Protein AF-A0A8T5KVA3-F1 (afdb_monomer_lite)

Radius of gyration: 17.04 Å; chains: 1; bounding box: 40×23×41 Å

pLDDT: mean 88.04, std 6.68, range [54.53, 96.56]

Sequence (73 aa):
MKTKCQFCKKLSAVKQGYRKNKVGKKQKYQCLKCKKWFVEDDGFKRMRHKSKIITRAIHMHNDGLSLFQVQYH

Foldseek 3Di:
DQDQDPPPRDSQKDFDAWDDDPAGTFTWIAGPVVRDIDTDCPVQPPPNDDPVLVVVLVVCVVVPDDPVRSVVD

Secondary structure (DSSP, 8-state):
-PBPPTTT-SS-EEEEEEEEETTEEEEEEEETTT--EEE---S-TT-SS-HHHHHHHHHHHHTT--HHHHHT-

Structure (mmCIF, N/CA/C/O backbone):
data_AF-A0A8T5KVA3-F1
#
_entry.id   AF-A0A8T5KVA3-F1
#
loop_
_atom_site.group_PDB
_atom_site.id
_atom_site.type_symbol
_atom_site.label_atom_id
_atom_site.label_alt_id
_atom_site.label_comp_id
_atom_site.label_asym_id
_atom_site.label_entity_id
_atom_site.label_seq_id
_atom_site.pdbx_PDB_ins_code
_atom_site.Cartn_x
_atom_site.Cartn_y
_atom_site.Cartn_z
_atom_site.occupancy
_atom_site.B_iso_or_equiv
_atom_site.auth_seq_id
_atom_site.auth_comp_id
_atom_site.auth_asym_id
_atom_site.auth_atom_id
_atom_site.pdbx_PDB_model_num
ATOM 1 N N . MET A 1 1 ? -18.602 7.110 9.076 1.00 54.53 1 MET A N 1
ATOM 2 C CA . MET A 1 1 ? -18.119 5.751 8.726 1.00 54.53 1 MET A CA 1
ATOM 3 C C . MET A 1 1 ? -17.123 5.259 9.770 1.00 54.53 1 MET A C 1
ATOM 5 O O . MET A 1 1 ? -16.111 5.918 9.975 1.00 54.53 1 MET A O 1
ATOM 9 N N . LYS A 1 2 ? -17.410 4.137 10.445 1.00 64.31 2 LYS A N 1
ATOM 10 C CA . LYS A 1 2 ? -16.472 3.474 11.369 1.00 64.31 2 LYS A CA 1
ATOM 11 C C . LYS A 1 2 ? -15.673 2.438 10.575 1.00 64.31 2 LYS A C 1
ATOM 13 O O . LYS A 1 2 ? -16.273 1.544 9.988 1.00 64.31 2 LYS A O 1
ATOM 18 N N . THR A 1 3 ? -14.349 2.561 10.525 1.00 77.00 3 THR A N 1
ATOM 19 C CA . THR A 1 3 ? -13.493 1.595 9.818 1.00 77.00 3 THR A CA 1
ATOM 20 C C . THR A 1 3 ? -13.224 0.363 10.684 1.00 77.00 3 THR A C 1
ATOM 22 O O . THR A 1 3 ? -13.225 0.420 11.922 1.00 77.00 3 THR A O 1
ATOM 25 N N . LYS A 1 4 ? -13.015 -0.786 10.033 1.00 83.94 4 LYS A N 1
ATOM 26 C CA . LYS A 1 4 ? -12.644 -2.035 10.705 1.00 83.94 4 LYS A CA 1
ATOM 27 C C . LYS A 1 4 ? -11.197 -1.933 11.180 1.00 83.94 4 LYS A C 1
ATOM 29 O O . LYS A 1 4 ? -10.303 -1.596 10.411 1.00 83.94 4 LYS A O 1
ATOM 34 N N . CYS A 1 5 ? -10.955 -2.214 12.455 1.00 83.81 5 CYS A N 1
ATOM 35 C CA . CYS A 1 5 ? -9.597 -2.246 12.985 1.00 83.81 5 CYS A CA 1
ATOM 36 C C . CYS A 1 5 ? -8.866 -3.517 12.529 1.00 83.81 5 CYS A C 1
ATOM 38 O O . CYS A 1 5 ? -9.385 -4.614 12.720 1.00 83.81 5 CYS A O 1
ATOM 40 N N . GLN A 1 6 ? -7.638 -3.390 12.018 1.00 80.38 6 GLN A N 1
ATOM 41 C CA . GLN A 1 6 ? -6.808 -4.542 11.633 1.00 80.38 6 GLN A CA 1
ATOM 42 C C . GLN A 1 6 ? -6.432 -5.444 12.823 1.00 80.38 6 GLN A C 1
ATOM 44 O O . GLN A 1 6 ? -6.287 -6.648 12.653 1.00 80.38 6 GLN A O 1
ATOM 49 N N . PHE A 1 7 ? -6.321 -4.894 14.037 1.00 84.00 7 PHE A N 1
ATOM 50 C CA . PHE A 1 7 ? -5.891 -5.658 15.214 1.00 84.00 7 PHE A CA 1
ATOM 51 C C . PHE A 1 7 ? -7.034 -6.391 15.914 1.00 84.00 7 PHE A C 1
ATOM 53 O O . PHE A 1 7 ? -6.915 -7.566 16.229 1.00 84.00 7 PHE A O 1
ATOM 60 N N . CYS A 1 8 ? -8.143 -5.699 16.186 1.00 84.38 8 CYS A N 1
ATOM 61 C CA . CYS A 1 8 ? -9.255 -6.272 16.949 1.00 84.38 8 CYS A CA 1
ATOM 62 C C . CYS A 1 8 ? -10.455 -6.662 16.081 1.00 84.38 8 CYS A C 1
ATOM 64 O O . CYS A 1 8 ? -11.448 -7.139 16.621 1.00 84.38 8 CYS A O 1
ATOM 66 N N . LYS A 1 9 ? -10.403 -6.412 14.762 1.00 82.88 9 LYS A N 1
ATOM 67 C CA . LYS A 1 9 ? -11.459 -6.695 13.768 1.00 82.88 9 LYS A CA 1
ATOM 68 C C . LYS A 1 9 ? -12.827 -6.048 14.051 1.00 82.88 9 LYS A C 1
ATOM 70 O O . LYS A 1 9 ? -13.760 -6.251 13.281 1.00 82.88 9 LYS A O 1
ATOM 75 N N . LYS A 1 10 ? -12.947 -5.224 15.098 1.00 84.31 10 LYS A N 1
ATOM 76 C CA . LYS A 1 10 ? -14.155 -4.465 15.457 1.00 84.31 10 LYS A CA 1
ATOM 77 C C . LYS A 1 10 ? -14.234 -3.157 14.654 1.00 84.31 10 LYS A C 1
ATOM 79 O O . LYS A 1 10 ? -13.212 -2.540 14.345 1.00 84.31 10 LYS A O 1
ATOM 84 N N . LEU A 1 11 ? -15.455 -2.710 14.359 1.00 83.44 11 LEU A N 1
ATOM 85 C CA . LEU A 1 11 ? -15.775 -1.449 13.667 1.00 83.44 11 LEU A CA 1
ATOM 86 C C . LEU A 1 11 ? -15.688 -0.251 14.627 1.00 83.44 11 LEU A C 1
ATOM 88 O O . LEU A 1 11 ? -16.677 0.411 14.929 1.00 83.44 11 LEU A O 1
ATOM 92 N N . SER A 1 12 ?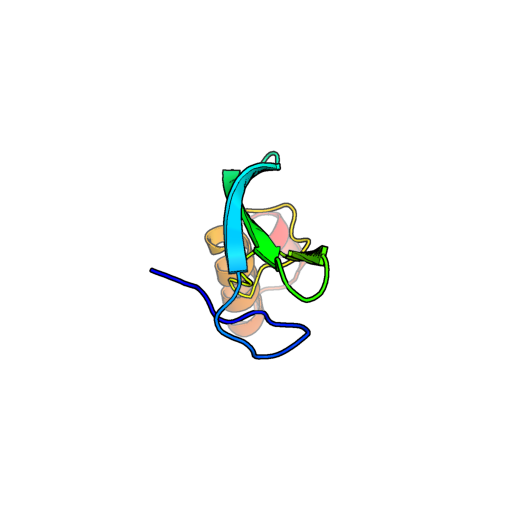 -14.504 -0.016 15.188 1.00 85.12 12 SER A N 1
ATOM 93 C CA . SER A 1 12 ? -14.269 1.040 16.184 1.00 85.12 12 SER A CA 1
ATOM 94 C C . SER A 1 12 ? -13.031 1.881 15.882 1.00 85.12 12 SER A C 1
ATOM 96 O O . SER A 1 12 ? -12.451 2.458 16.804 1.00 85.12 12 SER A O 1
ATOM 98 N N . ALA A 1 13 ? -12.570 1.891 14.630 1.00 88.12 13 ALA A N 1
ATOM 99 C CA . ALA A 1 13 ? -11.481 2.758 14.213 1.00 88.12 13 ALA A CA 1
ATOM 100 C C . ALA A 1 13 ? -12.007 4.130 13.777 1.00 88.12 13 ALA A C 1
ATOM 102 O O . ALA A 1 13 ? -13.016 4.233 13.074 1.00 88.12 13 ALA A O 1
ATOM 103 N N . VAL A 1 14 ? -11.308 5.172 14.219 1.00 89.00 14 VAL A N 1
ATOM 104 C CA . VAL A 1 14 ? -11.614 6.581 13.964 1.00 89.00 14 VAL A CA 1
ATOM 105 C C . VAL A 1 14 ? -10.430 7.220 13.247 1.00 89.00 14 VAL A C 1
ATOM 107 O O . VAL A 1 14 ? -9.274 6.911 13.539 1.00 89.00 14 VAL A O 1
ATOM 110 N N . LYS A 1 15 ? -10.721 8.104 12.290 1.00 89.25 15 LYS A N 1
ATOM 111 C CA . LYS A 1 15 ? -9.721 8.907 11.579 1.00 89.25 15 LYS A CA 1
ATOM 112 C C . LYS A 1 15 ? -9.113 9.925 12.545 1.00 89.25 15 LYS A C 1
ATOM 114 O O . LYS A 1 15 ? -9.833 10.754 13.087 1.00 89.25 15 LYS A O 1
ATOM 119 N N . GLN A 1 16 ? -7.801 9.867 12.757 1.00 88.56 16 GLN A N 1
ATOM 120 C CA . GLN A 1 16 ? -7.083 10.782 13.645 1.00 88.56 16 GLN A CA 1
ATOM 121 C C . GLN A 1 16 ? -5.807 11.297 12.981 1.00 88.56 16 GLN A C 1
ATOM 123 O O . GLN A 1 16 ? -4.714 10.758 13.167 1.00 88.56 16 GLN A O 1
ATOM 128 N N . GLY A 1 17 ? -5.969 12.366 12.200 1.00 89.25 17 GLY A N 1
ATOM 129 C CA . GLY A 1 17 ? -4.873 13.065 11.535 1.00 89.25 17 GLY A CA 1
ATOM 130 C C . GLY A 1 17 ? -4.203 12.267 10.414 1.00 89.25 17 GLY A C 1
ATOM 131 O O . GLY A 1 17 ? -4.687 11.227 9.967 1.00 89.25 17 GLY A O 1
ATOM 132 N N . TYR A 1 18 ? -3.061 12.769 9.951 1.00 90.75 18 TYR A N 1
ATOM 133 C CA . TYR A 1 18 ? -2.344 12.211 8.806 1.00 90.75 18 TYR A CA 1
ATOM 134 C C . TYR A 1 18 ? -0.898 11.900 9.160 1.00 90.75 18 TYR A C 1
ATOM 136 O O . TYR A 1 18 ? -0.1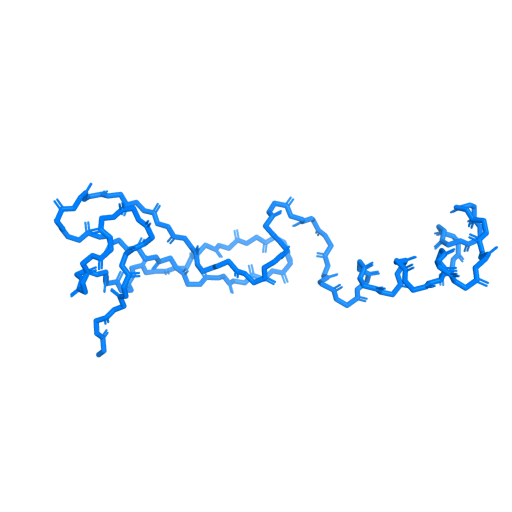91 12.724 9.740 1.00 90.75 18 TYR A O 1
ATOM 144 N N . ARG A 1 19 ? -0.427 10.731 8.734 1.00 87.81 19 ARG A N 1
ATOM 145 C CA . ARG A 1 19 ? 0.998 10.423 8.682 1.00 87.81 19 ARG A CA 1
ATOM 146 C C . ARG A 1 19 ? 1.586 11.072 7.433 1.00 87.81 19 ARG A C 1
ATOM 148 O O . ARG A 1 19 ? 1.176 10.738 6.323 1.00 87.81 19 ARG A O 1
ATOM 155 N N . LYS A 1 20 ? 2.552 11.971 7.606 1.00 88.50 20 LYS A N 1
ATOM 156 C CA . LYS A 1 20 ? 3.270 12.618 6.501 1.00 88.50 20 LYS A CA 1
ATOM 157 C C . LYS A 1 20 ? 4.611 11.912 6.287 1.00 88.50 20 LYS A C 1
ATOM 159 O O . LYS A 1 20 ? 5.401 11.814 7.219 1.00 88.50 20 LYS A O 1
ATOM 164 N N . ASN A 1 21 ? 4.855 11.430 5.073 1.00 84.25 21 ASN A N 1
ATOM 165 C CA . ASN A 1 21 ? 6.154 10.939 4.610 1.00 84.25 21 ASN A CA 1
ATOM 166 C C . ASN A 1 21 ? 6.603 11.791 3.405 1.00 84.25 21 ASN A C 1
ATOM 168 O O . ASN A 1 21 ? 5.789 12.509 2.827 1.00 84.25 21 ASN A O 1
ATOM 172 N N . LYS A 1 22 ? 7.859 11.646 2.955 1.00 82.06 22 LYS A N 1
ATOM 173 C CA . LYS A 1 22 ? 8.376 12.327 1.745 1.00 82.06 22 LYS A CA 1
ATOM 174 C C . LYS A 1 22 ? 7.535 12.064 0.482 1.00 82.06 22 LYS A C 1
ATOM 176 O O . LYS A 1 22 ? 7.426 12.924 -0.376 1.00 82.06 22 LYS A O 1
ATOM 181 N N . VAL A 1 23 ? 6.926 10.880 0.387 1.00 82.62 23 VAL A N 1
ATOM 182 C CA . VAL A 1 23 ? 6.111 10.451 -0.765 1.00 82.62 23 VAL A CA 1
ATOM 183 C C . VAL A 1 23 ? 4.703 11.052 -0.749 1.00 82.62 23 VAL A C 1
ATOM 185 O O . VAL A 1 23 ? 4.106 11.239 -1.806 1.00 82.62 23 VAL A O 1
ATOM 188 N N . GLY A 1 24 ? 4.149 11.329 0.434 1.00 84.62 24 GLY A N 1
ATOM 189 C CA . GLY A 1 24 ? 2.766 11.772 0.562 1.00 84.62 24 GLY A CA 1
ATOM 190 C C . GLY A 1 24 ? 2.202 11.668 1.976 1.00 84.62 24 GLY A C 1
ATOM 191 O O . GLY A 1 24 ? 2.895 11.324 2.940 1.00 84.62 24 GLY A O 1
ATOM 192 N N . LYS A 1 25 ? 0.909 11.977 2.090 1.00 89.12 25 LYS A N 1
ATOM 193 C CA . LYS A 1 25 ? 0.148 11.947 3.343 1.00 89.12 25 LYS A CA 1
ATOM 194 C C . LYS A 1 25 ? -0.781 10.736 3.334 1.00 89.12 25 LYS A C 1
ATOM 196 O O . LYS A 1 25 ? -1.519 10.548 2.375 1.00 89.12 25 LYS A O 1
ATOM 201 N N . LYS A 1 26 ? -0.758 9.933 4.398 1.00 88.62 26 LYS A N 1
ATOM 202 C CA . LYS A 1 26 ? -1.675 8.802 4.595 1.00 88.62 26 LYS A CA 1
ATOM 203 C C . LYS A 1 26 ? -2.552 9.031 5.816 1.00 88.62 26 LYS A C 1
ATOM 205 O O . LYS A 1 26 ? -2.077 9.551 6.827 1.00 88.62 26 LYS A O 1
ATOM 210 N N . GLN A 1 27 ? -3.816 8.630 5.739 1.00 89.62 27 GLN A N 1
ATOM 211 C CA . GLN A 1 27 ? -4.744 8.730 6.861 1.00 89.62 27 GLN A CA 1
ATOM 212 C C . GLN A 1 27 ? -4.279 7.828 8.010 1.00 89.62 27 GLN A C 1
ATOM 214 O O . GLN A 1 27 ? -4.035 6.635 7.825 1.00 89.62 27 GLN A O 1
ATOM 219 N N . LYS A 1 28 ? -4.158 8.398 9.209 1.00 90.62 28 LYS A N 1
ATOM 220 C CA . LYS A 1 28 ? -3.894 7.632 10.428 1.00 90.62 28 LYS A CA 1
ATOM 221 C C . LYS A 1 28 ? -5.228 7.305 11.093 1.00 90.62 28 LYS A C 1
ATOM 223 O O . LYS A 1 28 ? -6.120 8.155 11.171 1.00 90.62 28 LYS A O 1
ATOM 228 N N . TYR A 1 29 ? -5.359 6.075 11.565 1.00 90.31 29 TYR A N 1
ATOM 229 C CA . TYR A 1 29 ? -6.528 5.586 12.279 1.00 90.31 29 TYR A CA 1
ATOM 230 C C . TYR A 1 29 ? -6.144 5.187 13.703 1.00 90.31 29 TYR A C 1
ATOM 232 O O . TYR A 1 29 ? -5.088 4.589 13.930 1.00 90.31 29 TYR A O 1
ATOM 240 N N . GLN A 1 30 ? -7.019 5.494 14.658 1.00 89.06 30 GLN A N 1
ATOM 241 C CA . GLN A 1 30 ? -6.930 5.010 16.032 1.00 89.06 30 GLN A CA 1
ATOM 242 C C . GLN A 1 30 ? -8.137 4.136 16.347 1.00 89.06 30 GLN A C 1
ATOM 244 O O . GLN A 1 30 ? -9.286 4.500 16.105 1.00 89.06 30 GLN A O 1
ATOM 249 N N . CYS A 1 31 ? -7.873 2.962 16.898 1.00 89.69 31 CYS A N 1
ATOM 250 C CA . CYS A 1 31 ? -8.895 2.061 17.403 1.00 89.69 31 CYS A CA 1
ATOM 251 C C . CYS A 1 31 ? -9.281 2.453 18.833 1.00 89.69 31 CYS A C 1
ATOM 253 O O . CYS A 1 31 ? -8.455 2.314 19.728 1.00 89.69 31 CYS A O 1
ATOM 255 N N . LEU A 1 32 ? -10.531 2.851 19.089 1.00 86.88 32 LEU A N 1
ATOM 256 C CA . LEU A 1 32 ? -10.959 3.237 20.446 1.00 86.88 32 LEU A CA 1
ATOM 257 C C . LEU A 1 32 ? -10.964 2.060 21.438 1.00 86.88 32 LEU A C 1
ATOM 259 O O . LEU A 1 32 ? -10.677 2.238 22.614 1.00 86.88 32 LEU A O 1
ATOM 263 N N . LYS A 1 33 ? -11.238 0.836 20.963 1.00 87.56 33 LYS A N 1
ATOM 264 C CA . LYS A 1 33 ? -11.294 -0.365 21.818 1.00 87.56 33 LYS A CA 1
ATOM 265 C C . LYS A 1 33 ? -9.919 -0.901 22.205 1.00 87.56 33 LYS A C 1
ATOM 267 O O . LYS A 1 33 ? -9.710 -1.333 23.324 1.00 87.56 33 LYS A O 1
ATOM 272 N N . CYS A 1 34 ? -9.000 -0.917 21.248 1.00 86.81 34 CYS A N 1
ATOM 273 C CA . CYS A 1 34 ? -7.682 -1.521 21.399 1.00 86.81 34 CYS A CA 1
ATOM 274 C C . CYS A 1 34 ? -6.566 -0.489 21.581 1.00 86.81 34 CYS A C 1
ATOM 276 O O . CYS A 1 34 ? -5.416 -0.874 21.749 1.00 86.81 34 CYS A O 1
ATOM 278 N N . LYS A 1 35 ? -6.894 0.809 21.491 1.00 86.44 35 LYS A N 1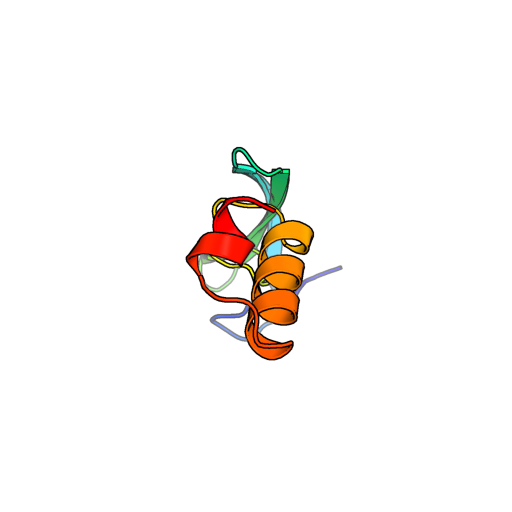
ATOM 279 C CA . LYS A 1 35 ? -6.000 1.977 21.599 1.00 86.44 35 LYS A CA 1
ATOM 280 C C . LYS A 1 35 ? -4.785 1.964 20.657 1.00 86.44 35 LYS A C 1
ATOM 282 O O . LYS A 1 35 ? -3.939 2.850 20.718 1.00 86.44 35 LYS A O 1
ATOM 287 N N . LYS A 1 36 ? -4.717 0.997 19.735 1.00 88.12 36 LYS A N 1
ATOM 288 C CA . LYS A 1 36 ? -3.658 0.861 18.735 1.00 88.12 36 LYS A CA 1
ATOM 289 C C . LYS A 1 36 ? -3.891 1.794 17.554 1.00 88.12 36 LYS A C 1
ATOM 291 O O . LYS A 1 36 ? -5.024 2.029 17.122 1.00 88.12 36 LYS A O 1
ATOM 296 N N . TRP A 1 37 ? -2.778 2.265 17.012 1.00 88.38 37 TRP A N 1
ATOM 297 C CA . TRP A 1 37 ? -2.719 3.085 15.815 1.00 88.38 37 TRP A CA 1
ATOM 298 C C . TRP A 1 37 ? -2.421 2.221 14.601 1.00 88.38 37 TRP A C 1
ATOM 300 O O . TRP A 1 37 ? -1.571 1.333 14.662 1.00 88.38 37 TRP A O 1
ATOM 310 N N . PHE A 1 38 ? -3.080 2.509 13.489 1.00 89.00 38 PHE A N 1
ATOM 311 C CA . PHE A 1 38 ? -2.750 1.900 12.211 1.00 89.00 38 PHE A CA 1
ATOM 312 C C . PHE A 1 38 ? -2.943 2.890 11.069 1.00 89.00 38 PHE A C 1
ATOM 314 O O . PHE A 1 38 ? -3.539 3.956 11.216 1.00 89.00 38 PHE A O 1
ATOM 321 N N . VAL A 1 39 ? -2.367 2.541 9.932 1.00 88.19 39 VAL A N 1
ATOM 322 C CA . VAL A 1 39 ? -2.517 3.245 8.663 1.00 88.19 39 VAL A CA 1
ATOM 323 C C . VAL A 1 39 ? -3.014 2.200 7.679 1.00 88.19 39 VAL A C 1
ATOM 325 O O . VAL A 1 39 ? -2.652 1.029 7.806 1.00 88.19 39 VAL A O 1
ATOM 328 N N . GLU A 1 40 ? -3.856 2.620 6.748 1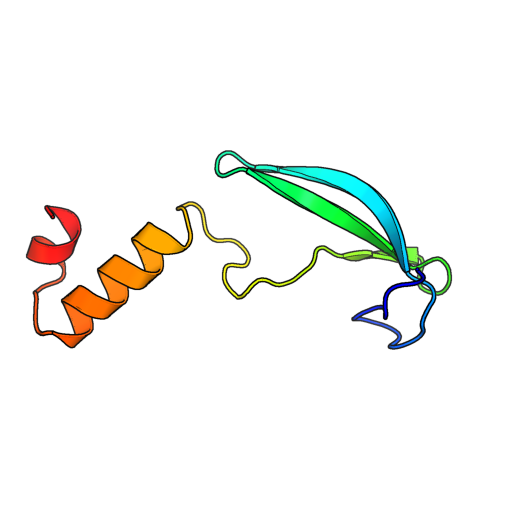.00 83.19 40 GLU A N 1
ATOM 329 C CA . GLU A 1 40 ? -4.340 1.764 5.669 1.00 83.19 40 GLU A CA 1
ATOM 330 C C . GLU A 1 40 ? -3.166 1.188 4.865 1.00 83.19 40 GLU A C 1
ATOM 332 O O . GLU A 1 40 ? -2.146 1.861 4.654 1.00 83.19 40 GLU A O 1
ATOM 337 N N . ASP A 1 41 ? -3.266 -0.096 4.527 1.00 82.00 41 ASP A N 1
ATOM 338 C CA . ASP A 1 41 ? -2.199 -0.816 3.842 1.00 82.00 41 ASP A CA 1
ATOM 339 C C . ASP A 1 41 ? -2.508 -0.900 2.349 1.00 82.00 41 ASP A C 1
ATOM 341 O O . ASP A 1 41 ? -3.295 -1.732 1.917 1.00 82.00 41 ASP A O 1
ATOM 345 N N . ASP A 1 42 ? -1.874 -0.021 1.574 1.00 82.19 42 ASP A N 1
ATOM 346 C CA . ASP A 1 42 ? -2.011 0.023 0.112 1.00 82.19 42 ASP A CA 1
ATOM 347 C C . ASP A 1 42 ? -1.056 -0.968 -0.593 1.00 82.19 42 ASP A C 1
ATOM 349 O O . ASP A 1 42 ? -0.751 -0.797 -1.769 1.00 82.19 42 ASP A O 1
ATOM 353 N N . GLY A 1 43 ? -0.455 -1.920 0.134 1.00 84.62 43 GLY A N 1
ATOM 354 C CA . GLY A 1 43 ? 0.544 -2.867 -0.389 1.00 84.62 43 GLY A CA 1
ATOM 355 C C . GLY A 1 43 ? 1.973 -2.311 -0.480 1.00 84.62 43 GLY A C 1
ATOM 356 O O . GLY A 1 43 ? 2.937 -3.065 -0.533 1.00 84.62 43 GLY A O 1
ATOM 357 N N . PHE A 1 44 ? 2.149 -0.988 -0.400 1.00 86.69 44 PHE A N 1
ATOM 358 C CA . PHE A 1 44 ? 3.460 -0.314 -0.425 1.00 86.69 44 PHE A CA 1
ATOM 359 C C . PHE A 1 44 ? 3.900 0.160 0.967 1.00 86.69 44 PHE A C 1
ATOM 361 O O . PHE A 1 44 ? 4.337 1.302 1.170 1.00 86.69 44 PHE A O 1
ATOM 368 N N . LYS A 1 45 ? 3.736 -0.690 1.981 1.00 84.38 45 LYS A N 1
ATOM 369 C CA . LYS A 1 45 ? 4.102 -0.355 3.360 1.00 84.38 45 LYS A CA 1
ATOM 370 C C . LYS A 1 45 ? 5.622 -0.259 3.510 1.00 84.38 45 LYS A C 1
ATOM 372 O O . LYS A 1 45 ? 6.361 -1.085 3.001 1.00 84.38 45 LYS A O 1
ATOM 377 N N . ARG A 1 46 ? 6.087 0.765 4.241 1.00 83.94 46 ARG A N 1
ATOM 378 C CA . ARG A 1 46 ? 7.518 1.071 4.490 1.00 83.94 46 ARG A CA 1
ATOM 379 C C . ARG A 1 46 ? 8.351 1.400 3.239 1.00 83.94 46 ARG A C 1
ATOM 381 O O . ARG A 1 46 ? 9.554 1.604 3.365 1.00 83.94 46 ARG A O 1
ATOM 388 N N . MET A 1 47 ? 7.722 1.556 2.078 1.00 88.06 47 MET A N 1
ATOM 389 C CA . MET A 1 47 ? 8.412 1.940 0.851 1.00 88.06 47 MET A CA 1
ATOM 390 C C . MET A 1 47 ? 8.754 3.436 0.825 1.00 88.06 47 MET A C 1
ATOM 392 O O . MET A 1 47 ? 7.991 4.274 1.318 1.00 88.06 47 MET A O 1
ATOM 396 N N . ARG A 1 48 ? 9.924 3.769 0.261 1.00 87.56 48 ARG A N 1
ATOM 397 C CA . ARG A 1 48 ? 10.442 5.149 0.153 1.00 87.56 48 ARG A CA 1
ATOM 398 C C . ARG A 1 48 ? 10.079 5.838 -1.160 1.00 87.56 48 ARG A C 1
ATOM 400 O O . ARG A 1 48 ? 10.049 7.063 -1.195 1.00 87.56 48 ARG A O 1
ATOM 407 N N . HIS A 1 49 ? 9.810 5.068 -2.210 1.00 88.94 49 HIS A N 1
ATOM 408 C CA . HIS A 1 49 ? 9.454 5.575 -3.533 1.00 88.94 49 HIS A CA 1
ATOM 409 C C . HIS A 1 49 ? 7.938 5.517 -3.751 1.00 88.94 49 HIS A C 1
ATOM 411 O O . HIS A 1 49 ? 7.208 4.846 -3.018 1.00 88.94 49 HIS A O 1
ATOM 417 N N . LYS A 1 50 ? 7.451 6.256 -4.753 1.00 90.00 50 LYS A N 1
ATOM 418 C CA . LYS A 1 50 ? 6.045 6.196 -5.178 1.00 90.00 50 LYS A CA 1
ATOM 419 C C . LYS A 1 50 ? 5.731 4.788 -5.694 1.00 90.00 50 LYS A C 1
ATOM 421 O O . LYS A 1 50 ? 6.562 4.201 -6.381 1.00 90.00 50 LYS A O 1
ATOM 426 N N . SER A 1 51 ? 4.520 4.296 -5.426 1.00 90.62 51 SER A N 1
ATOM 427 C CA . SER A 1 51 ? 4.046 2.977 -5.877 1.00 90.62 51 SER A CA 1
ATOM 428 C C . SER A 1 51 ? 4.300 2.749 -7.366 1.00 90.62 51 SER A C 1
ATOM 430 O O . SER A 1 51 ? 4.909 1.754 -7.728 1.00 90.62 51 SER A O 1
ATOM 432 N N . LYS A 1 52 ? 3.965 3.737 -8.206 1.00 92.31 52 LYS A N 1
ATOM 433 C CA . LYS A 1 52 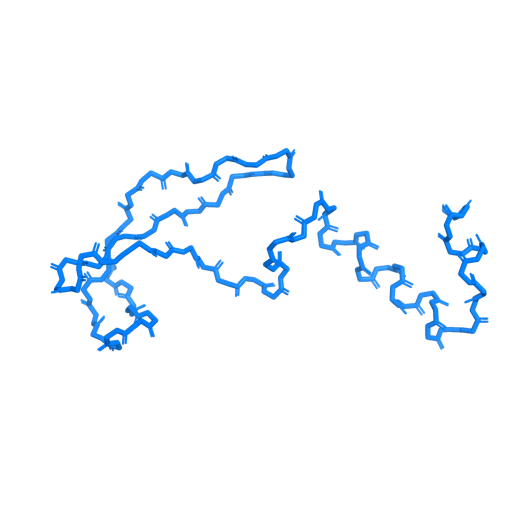? 4.183 3.703 -9.663 1.00 92.31 52 LYS A CA 1
ATOM 434 C C . LYS A 1 52 ? 5.621 3.356 -10.068 1.00 92.31 52 LYS A C 1
ATOM 436 O O . LYS A 1 52 ? 5.809 2.589 -11.001 1.00 92.31 52 LYS A O 1
ATOM 441 N N . ILE A 1 53 ? 6.622 3.909 -9.377 1.00 92.94 53 ILE A N 1
ATOM 442 C CA . ILE A 1 53 ? 8.041 3.667 -9.691 1.00 92.94 53 ILE A CA 1
ATOM 443 C C . ILE A 1 53 ? 8.416 2.229 -9.327 1.00 92.94 53 ILE A C 1
ATOM 445 O O . ILE A 1 53 ? 9.061 1.543 -10.107 1.00 92.94 53 ILE A O 1
ATOM 449 N N . ILE A 1 54 ? 7.960 1.762 -8.163 1.00 92.75 54 ILE A N 1
ATOM 450 C CA . ILE A 1 54 ? 8.234 0.406 -7.676 1.00 92.75 54 ILE A CA 1
ATOM 451 C C . ILE A 1 54 ? 7.598 -0.625 -8.610 1.00 92.75 54 ILE A C 1
ATOM 453 O O . ILE A 1 54 ? 8.270 -1.553 -9.042 1.00 92.75 54 ILE A O 1
ATOM 457 N N . THR A 1 55 ? 6.325 -0.439 -8.968 1.00 94.88 55 THR A N 1
ATOM 458 C CA . THR A 1 55 ? 5.620 -1.337 -9.891 1.00 94.88 55 THR A CA 1
ATOM 459 C C . THR A 1 55 ? 6.294 -1.353 -11.261 1.00 94.88 55 THR A C 1
ATOM 461 O O . THR A 1 55 ? 6.500 -2.426 -11.814 1.00 94.88 55 THR A O 1
ATOM 464 N N . ARG A 1 56 ? 6.709 -0.189 -11.781 1.00 95.44 56 ARG A N 1
ATOM 465 C CA . ARG A 1 56 ? 7.435 -0.094 -13.056 1.00 95.44 56 ARG A CA 1
ATOM 466 C C . ARG A 1 56 ? 8.764 -0.853 -13.027 1.00 95.44 56 ARG A C 1
ATOM 468 O O . ARG A 1 56 ? 9.034 -1.602 -13.955 1.00 95.44 56 ARG A O 1
ATOM 475 N N . ALA A 1 57 ? 9.554 -0.693 -11.965 1.00 95.31 57 ALA A N 1
ATOM 476 C CA . ALA A 1 57 ? 10.824 -1.401 -11.812 1.00 95.31 57 ALA A CA 1
ATOM 477 C C . ALA A 1 57 ? 10.629 -2.927 -11.762 1.00 95.31 57 ALA A C 1
ATOM 479 O O . ALA A 1 57 ? 11.399 -3.665 -12.369 1.00 95.31 57 ALA A O 1
ATOM 480 N N . ILE A 1 58 ? 9.568 -3.394 -11.092 1.00 95.19 58 ILE A N 1
ATOM 481 C CA . ILE A 1 58 ? 9.202 -4.818 -11.062 1.00 95.19 58 ILE A CA 1
ATOM 482 C C . ILE A 1 58 ? 8.811 -5.311 -12.462 1.00 95.19 58 ILE A C 1
ATOM 484 O O . ILE A 1 58 ? 9.286 -6.364 -12.874 1.00 95.19 58 ILE A O 1
ATOM 488 N N . HIS A 1 59 ? 7.992 -4.557 -13.205 1.00 96.56 59 HIS A N 1
ATOM 489 C CA . HIS A 1 59 ? 7.630 -4.917 -14.582 1.00 96.56 59 HIS A CA 1
ATOM 490 C C . HIS A 1 59 ? 8.862 -5.055 -15.475 1.00 96.56 59 HIS A C 1
ATOM 492 O O . HIS A 1 59 ? 9.040 -6.096 -16.087 1.00 96.56 59 HIS A O 1
ATOM 498 N N . MET A 1 60 ? 9.758 -4.067 -15.464 1.00 95.69 60 MET A N 1
ATOM 499 C CA . MET A 1 60 ? 10.981 -4.094 -16.271 1.00 95.69 60 MET A CA 1
ATOM 500 C C . MET A 1 60 ? 11.870 -5.295 -15.963 1.00 95.69 60 MET A C 1
ATOM 502 O O . MET A 1 60 ? 12.435 -5.902 -16.869 1.00 95.69 60 MET A O 1
ATOM 506 N N . HIS A 1 61 ? 11.990 -5.646 -14.683 1.00 95.56 61 HIS A N 1
ATOM 507 C CA . HIS A 1 61 ? 12.749 -6.822 -14.293 1.00 95.56 61 HIS A CA 1
ATOM 508 C C . HIS A 1 61 ? 12.092 -8.117 -14.794 1.00 95.56 61 HIS A C 1
ATOM 510 O O . HIS A 1 61 ? 12.788 -8.994 -15.299 1.00 95.56 61 HIS A O 1
ATOM 516 N N . ASN A 1 62 ? 10.760 -8.211 -14.718 1.00 96.56 62 ASN A N 1
ATOM 517 C CA . ASN A 1 62 ? 10.008 -9.346 -15.258 1.00 96.56 62 ASN A CA 1
ATOM 518 C C . ASN A 1 62 ? 10.099 -9.439 -16.791 1.00 96.56 62 ASN A C 1
ATOM 520 O O . ASN A 1 62 ? 10.101 -10.545 -17.323 1.00 96.56 62 ASN A O 1
ATOM 524 N N . ASP A 1 63 ? 10.225 -8.305 -17.485 1.00 96.00 63 ASP A N 1
ATOM 525 C CA . ASP A 1 63 ? 10.437 -8.238 -18.938 1.00 96.00 63 ASP A CA 1
ATOM 526 C C . ASP A 1 63 ? 11.862 -8.678 -19.351 1.00 96.00 63 ASP A C 1
ATOM 528 O O . ASP A 1 63 ? 12.173 -8.754 -20.538 1.00 96.00 63 ASP A O 1
ATOM 532 N N . GLY A 1 64 ? 12.738 -8.985 -18.383 1.00 95.88 64 GLY A N 1
ATOM 533 C CA . GLY A 1 64 ? 14.088 -9.506 -18.610 1.00 95.88 64 GLY A CA 1
ATOM 534 C C . GLY A 1 64 ? 15.200 -8.457 -18.551 1.00 95.88 64 GLY A C 1
ATOM 535 O O . GLY A 1 64 ? 16.359 -8.785 -18.811 1.00 95.88 64 GLY A O 1
ATOM 536 N N . LEU A 1 65 ? 14.891 -7.206 -18.187 1.00 95.88 65 LEU A N 1
ATOM 537 C CA . LEU A 1 65 ? 15.917 -6.177 -18.018 1.00 95.88 65 LEU A CA 1
ATOM 538 C C . LEU A 1 65 ? 16.778 -6.469 -16.784 1.00 95.88 65 LEU A C 1
ATOM 540 O O . LEU A 1 65 ? 16.296 -6.825 -15.700 1.00 95.88 65 LEU A O 1
ATOM 544 N N . SER A 1 66 ? 18.084 -6.266 -16.946 1.00 95.31 66 SER A N 1
ATOM 545 C CA . SER A 1 66 ? 19.037 -6.392 -15.844 1.00 95.31 66 SER A CA 1
ATOM 546 C C . SER A 1 66 ? 18.806 -5.304 -14.793 1.00 95.31 66 SER A C 1
ATOM 548 O O . SER A 1 66 ? 18.361 -4.200 -15.104 1.00 95.31 66 SER A O 1
ATOM 550 N N . LEU A 1 67 ? 19.175 -5.577 -13.538 1.00 94.25 67 LEU A N 1
ATOM 551 C CA . LEU A 1 67 ? 19.044 -4.598 -12.449 1.00 94.25 67 LEU A CA 1
ATOM 552 C C . LEU A 1 67 ? 19.781 -3.283 -12.747 1.00 94.25 67 LEU A C 1
ATOM 554 O O . LEU A 1 67 ? 19.302 -2.220 -12.361 1.00 94.25 67 LEU A O 1
ATOM 558 N N . PHE A 1 68 ? 20.900 -3.352 -13.477 1.00 95.19 68 PHE A N 1
ATOM 559 C CA . PHE A 1 68 ? 21.613 -2.174 -13.965 1.00 95.19 68 PHE A CA 1
ATOM 560 C C . PHE A 1 68 ? 20.725 -1.356 -14.911 1.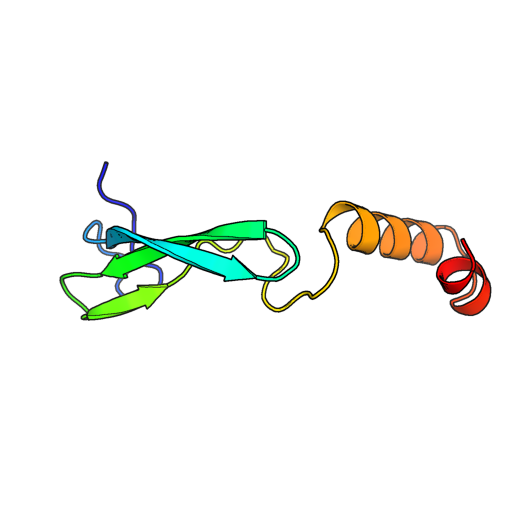00 95.19 68 PHE A C 1
ATOM 562 O O . PHE A 1 68 ? 20.466 -0.187 -14.651 1.00 95.19 68 PHE A O 1
ATOM 569 N N . GLN A 1 69 ? 20.172 -1.975 -15.956 1.00 93.31 69 GLN A N 1
ATOM 570 C CA . GLN A 1 69 ? 19.274 -1.288 -16.891 1.00 93.31 69 GLN A CA 1
ATOM 571 C C . GLN A 1 69 ? 18.051 -0.688 -16.186 1.00 93.31 69 GLN A C 1
ATOM 573 O O . GLN A 1 69 ? 17.691 0.445 -16.480 1.00 93.31 69 GLN A O 1
ATOM 578 N N . VAL A 1 70 ? 17.456 -1.395 -15.218 1.00 94.94 70 VAL A N 1
ATOM 579 C CA . VAL A 1 70 ? 16.315 -0.888 -14.431 1.00 94.94 70 VAL A CA 1
ATOM 580 C C . VAL A 1 70 ? 16.699 0.322 -13.576 1.00 94.94 70 VAL A C 1
ATOM 582 O O . VAL A 1 70 ? 15.898 1.239 -13.416 1.00 94.94 70 VAL A O 1
ATOM 585 N N . GLN A 1 71 ? 17.909 0.342 -13.015 1.00 92.19 71 GLN A N 1
ATOM 586 C CA . GLN A 1 71 ? 18.381 1.448 -12.181 1.00 92.19 71 GLN A CA 1
ATOM 587 C C . GLN A 1 71 ? 18.632 2.734 -12.983 1.00 92.19 71 GLN A C 1
ATOM 589 O O . GLN A 1 71 ? 18.426 3.824 -12.447 1.00 92.19 71 GLN A O 1
ATOM 594 N N . TYR A 1 72 ? 19.083 2.605 -14.233 1.00 92.31 72 TYR A N 1
ATOM 595 C CA . TYR A 1 72 ? 19.396 3.730 -15.123 1.00 92.31 72 TYR A CA 1
ATOM 596 C C . TYR A 1 72 ? 18.254 4.102 -16.086 1.00 92.31 72 TYR A C 1
ATOM 598 O O . TYR A 1 72 ? 18.437 4.985 -16.923 1.00 92.31 72 TYR A O 1
ATOM 606 N N . HIS A 1 73 ? 17.091 3.457 -15.964 1.00 84.62 73 HIS A N 1
ATOM 607 C CA . HIS A 1 73 ? 15.872 3.776 -16.710 1.00 84.62 73 HIS A CA 1
ATOM 608 C C . HIS A 1 73 ? 15.097 4.940 -16.064 1.00 84.62 73 HIS A C 1
ATOM 610 O O . HIS A 1 73 ? 14.534 5.770 -16.822 1.00 84.62 73 HIS A O 1
#